Protein AF-A0A1G6UTD7-F1 (afdb_monomer_lite)

Structure (mmCIF, N/CA/C/O backbone):
data_AF-A0A1G6UTD7-F1
#
_entry.id   AF-A0A1G6UTD7-F1
#
loop_
_atom_site.group_PDB
_atom_site.id
_atom_site.type_symbol
_atom_site.label_atom_id
_atom_site.label_alt_id
_atom_site.label_comp_id
_atom_site.label_asym_id
_atom_site.label_entity_id
_atom_site.label_seq_id
_atom_site.pdbx_PDB_ins_code
_atom_site.Cartn_x
_atom_site.Cartn_y
_atom_site.Cartn_z
_atom_site.occupancy
_atom_site.B_iso_or_equiv
_atom_site.auth_seq_id
_atom_site.auth_comp_id
_atom_site.auth_asym_id
_atom_site.auth_atom_id
_atom_site.pdbx_PDB_model_num
ATOM 1 N N . MET A 1 1 ? 24.250 15.731 -25.435 1.00 44.62 1 MET A N 1
ATOM 2 C CA . MET A 1 1 ? 24.876 14.539 -26.048 1.00 44.62 1 MET A CA 1
ATOM 3 C C . MET A 1 1 ? 23.744 13.681 -26.596 1.00 44.62 1 MET A C 1
ATOM 5 O O . MET A 1 1 ? 22.806 13.493 -25.838 1.00 44.62 1 MET A O 1
ATOM 9 N N . PRO A 1 2 ? 23.746 13.228 -27.862 1.00 48.16 2 PRO A N 1
ATOM 10 C CA . PRO A 1 2 ? 22.710 12.330 -28.359 1.00 48.16 2 PRO A CA 1
ATOM 11 C C . PRO A 1 2 ? 23.172 10.890 -28.116 1.00 48.16 2 PRO A C 1
ATOM 13 O O . PRO A 1 2 ? 24.193 10.459 -28.648 1.00 48.16 2 PRO A O 1
ATOM 16 N N . GLY A 1 3 ? 22.465 10.192 -27.237 1.00 47.66 3 GLY A N 1
ATOM 17 C CA . GLY A 1 3 ? 22.834 8.857 -26.768 1.00 47.66 3 GLY A CA 1
ATOM 18 C C . GLY A 1 3 ? 22.005 8.367 -25.583 1.00 47.66 3 GLY A C 1
ATOM 19 O O . GLY A 1 3 ? 22.137 7.207 -25.213 1.00 47.66 3 GLY A O 1
ATOM 20 N N . GLU A 1 4 ? 21.141 9.208 -25.007 1.00 49.72 4 GLU A N 1
ATOM 21 C CA . GLU A 1 4 ? 20.110 8.723 -24.093 1.00 49.72 4 GLU A CA 1
ATOM 22 C C . GLU A 1 4 ? 19.016 8.012 -24.896 1.00 49.72 4 GLU A C 1
ATOM 24 O O . GLU A 1 4 ? 18.487 8.518 -25.888 1.00 49.72 4 GLU A O 1
ATOM 29 N N . SER A 1 5 ? 18.807 6.764 -24.498 1.00 54.69 5 SER A N 1
ATOM 30 C CA . SER A 1 5 ? 17.952 5.745 -25.085 1.00 54.69 5 SER A CA 1
ATOM 31 C C . SER A 1 5 ? 16.491 6.202 -25.125 1.00 54.69 5 SER A C 1
ATOM 33 O O . SER A 1 5 ? 15.736 5.957 -24.194 1.00 54.69 5 SER A O 1
ATOM 35 N N . LEU A 1 6 ? 16.055 6.805 -26.234 1.00 49.91 6 LEU A N 1
ATOM 36 C CA . LEU A 1 6 ? 14.623 7.027 -26.514 1.00 49.91 6 LEU A CA 1
ATOM 37 C C . LEU A 1 6 ? 13.810 5.713 -26.544 1.00 49.91 6 LEU A C 1
ATOM 39 O O . LEU A 1 6 ? 12.588 5.744 -26.560 1.00 49.91 6 LEU A O 1
ATOM 43 N N . ALA A 1 7 ? 14.484 4.559 -26.571 1.00 51.34 7 ALA A N 1
ATOM 44 C CA . ALA A 1 7 ? 13.862 3.241 -26.534 1.00 51.34 7 ALA A CA 1
ATOM 45 C C . ALA A 1 7 ? 13.513 2.764 -25.109 1.00 51.34 7 ALA A C 1
ATOM 47 O O . ALA A 1 7 ? 12.708 1.842 -24.978 1.00 51.34 7 ALA A O 1
ATOM 48 N N . ASP A 1 8 ? 14.110 3.348 -24.060 1.00 57.16 8 ASP A N 1
ATOM 49 C CA . ASP A 1 8 ? 13.756 3.011 -22.672 1.00 57.16 8 ASP A CA 1
ATOM 50 C C . ASP A 1 8 ? 12.458 3.697 -22.222 1.00 57.16 8 ASP A C 1
ATOM 52 O O . ASP A 1 8 ? 11.728 3.103 -21.431 1.00 57.16 8 ASP A O 1
ATOM 56 N N . ASP A 1 9 ? 12.130 4.876 -22.764 1.00 66.81 9 ASP A N 1
ATOM 5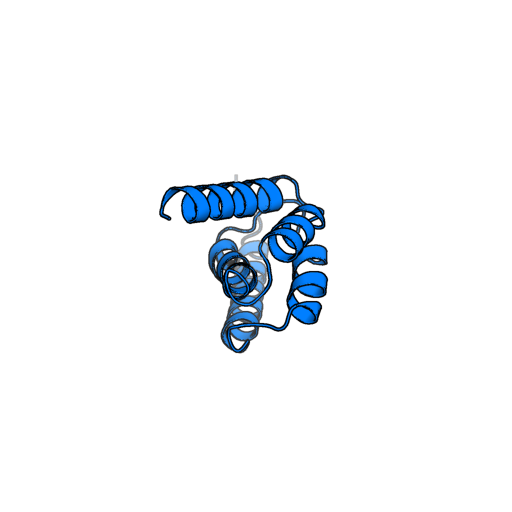7 C CA . ASP A 1 9 ? 10.907 5.620 -22.415 1.00 66.81 9 ASP A CA 1
ATOM 58 C C . ASP A 1 9 ? 9.646 4.892 -22.906 1.00 66.81 9 ASP A C 1
ATOM 60 O O . ASP A 1 9 ? 8.847 4.456 -22.086 1.00 66.81 9 ASP A O 1
ATOM 64 N N . GLU A 1 10 ? 9.517 4.603 -24.212 1.00 76.62 10 GLU A N 1
ATOM 65 C CA . GLU A 1 10 ? 8.302 3.960 -24.759 1.00 76.62 10 GLU A CA 1
ATOM 66 C C . GLU A 1 10 ? 8.014 2.588 -24.126 1.00 76.62 10 GLU A C 1
ATOM 68 O O . GLU A 1 10 ? 6.863 2.198 -23.922 1.00 76.62 10 GLU A O 1
ATOM 73 N N . ARG A 1 11 ? 9.062 1.820 -23.804 1.00 81.81 11 ARG A N 1
ATOM 74 C CA . ARG A 1 11 ? 8.903 0.514 -23.154 1.00 81.81 11 ARG A CA 1
ATOM 75 C C . ARG A 1 11 ? 8.484 0.654 -21.694 1.00 81.81 11 ARG A C 1
ATOM 77 O O . ARG A 1 11 ? 7.753 -0.206 -21.200 1.00 81.81 11 ARG A O 1
ATOM 84 N N . THR A 1 12 ? 8.981 1.681 -21.012 1.00 82.69 12 THR A N 1
ATOM 85 C CA . THR A 1 12 ? 8.595 1.984 -19.635 1.00 82.69 12 THR A CA 1
ATOM 86 C C . THR A 1 12 ? 7.150 2.456 -19.609 1.00 82.69 12 THR A C 1
ATOM 88 O O . THR A 1 12 ? 6.369 1.870 -18.869 1.00 82.69 12 THR A O 1
ATOM 91 N N . ASP A 1 13 ? 6.759 3.376 -20.488 1.00 85.62 13 ASP A N 1
ATOM 92 C CA . ASP A 1 13 ? 5.392 3.899 -20.596 1.00 85.62 13 ASP A CA 1
ATOM 93 C C . ASP A 1 13 ? 4.362 2.781 -20.805 1.00 85.62 13 ASP A C 1
ATOM 95 O O . ASP A 1 13 ? 3.414 2.650 -20.032 1.00 85.62 13 ASP A O 1
ATOM 99 N N . LEU A 1 14 ? 4.602 1.881 -21.766 1.00 88.88 14 LEU A N 1
ATOM 100 C CA . LEU A 1 14 ? 3.727 0.725 -22.002 1.00 88.88 14 LEU A CA 1
ATOM 101 C C . LEU A 1 14 ? 3.636 -0.216 -20.796 1.00 88.88 14 LEU A C 1
ATOM 103 O O . LEU A 1 14 ? 2.642 -0.923 -20.626 1.00 88.88 14 LEU A O 1
ATOM 107 N N . LEU A 1 15 ? 4.696 -0.299 -19.990 1.00 87.94 15 LEU A N 1
ATOM 108 C CA . LEU A 1 15 ? 4.700 -1.110 -18.780 1.00 87.94 15 LEU A CA 1
ATOM 109 C C . LEU A 1 15 ? 3.903 -0.422 -17.665 1.00 87.94 15 LEU A C 1
ATOM 111 O O . LEU A 1 15 ? 3.172 -1.106 -16.952 1.00 87.94 15 LEU A O 1
ATOM 115 N N . VAL A 1 16 ? 4.006 0.904 -17.538 1.00 88.38 16 VAL A N 1
ATOM 116 C CA . VAL A 1 16 ? 3.184 1.699 -16.616 1.00 88.38 16 VAL A CA 1
ATOM 117 C C . VAL A 1 16 ? 1.709 1.544 -16.954 1.00 88.38 16 VAL A C 1
ATOM 119 O O . VAL A 1 16 ? 0.942 1.200 -16.063 1.00 88.38 16 VAL A O 1
ATOM 122 N N . GLU A 1 17 ? 1.328 1.700 -18.224 1.00 90.94 17 GLU A N 1
ATOM 123 C CA . GLU A 1 17 ? -0.058 1.527 -18.680 1.00 90.94 17 GLU A CA 1
ATOM 124 C C . GLU A 1 17 ? -0.601 0.132 -18.333 1.00 90.94 17 GLU A C 1
ATOM 126 O O . GLU A 1 17 ? -1.700 0.008 -17.799 1.00 90.94 17 GLU A O 1
ATOM 131 N N . GLN A 1 18 ? 0.192 -0.925 -18.543 1.00 91.75 18 GLN A N 1
ATOM 132 C CA . GLN A 1 18 ? -0.202 -2.288 -18.163 1.00 91.75 18 GLN A CA 1
ATOM 133 C C . GLN A 1 18 ? -0.435 -2.437 -16.657 1.00 91.75 18 GLN A C 1
ATOM 135 O O . GLN A 1 18 ? -1.386 -3.099 -16.240 1.00 91.75 18 GLN A O 1
ATOM 140 N N . TYR A 1 19 ? 0.436 -1.861 -15.825 1.00 90.94 19 TYR A N 1
ATOM 141 C CA . TYR A 1 19 ? 0.232 -1.898 -14.379 1.00 90.94 19 TYR A CA 1
ATOM 142 C C . TYR A 1 19 ? -0.969 -1.054 -13.955 1.00 90.94 19 TYR A C 1
ATOM 144 O O . TYR A 1 19 ? -1.714 -1.502 -13.090 1.00 90.94 19 TYR A O 1
ATOM 152 N N . ASP A 1 20 ? -1.190 0.108 -14.565 1.00 90.94 20 ASP A N 1
ATOM 153 C CA . ASP A 1 20 ? -2.342 0.963 -14.279 1.00 90.94 20 ASP A CA 1
ATOM 154 C C . ASP A 1 20 ? -3.662 0.245 -14.600 1.00 90.94 20 ASP A C 1
ATOM 156 O O . ASP A 1 20 ? -4.546 0.147 -13.746 1.00 90.94 20 ASP A O 1
ATOM 160 N N . GLU A 1 21 ? -3.759 -0.398 -15.769 1.00 93.12 21 GLU A N 1
ATOM 161 C CA . GLU A 1 21 ? -4.912 -1.230 -16.133 1.00 93.12 21 GLU A CA 1
ATOM 162 C C . GLU A 1 21 ? -5.163 -2.339 -15.099 1.00 93.12 21 GLU A C 1
ATOM 164 O O . GLU A 1 21 ? -6.297 -2.522 -14.645 1.00 93.12 21 GLU A O 1
ATOM 169 N N . LEU A 1 22 ? -4.111 -3.044 -14.666 1.00 92.81 22 LEU A N 1
ATOM 170 C CA . LEU A 1 22 ? -4.223 -4.093 -13.650 1.00 92.81 22 LEU A CA 1
ATOM 171 C C . LEU A 1 22 ? -4.673 -3.545 -12.291 1.00 92.81 22 LEU A C 1
ATOM 173 O O . LEU A 1 22 ? -5.548 -4.140 -11.662 1.00 92.81 22 LEU A O 1
ATOM 177 N N . LEU A 1 23 ? -4.099 -2.428 -11.837 1.00 91.88 23 LEU A N 1
ATOM 178 C CA . LEU A 1 23 ? -4.441 -1.805 -10.557 1.00 91.88 23 LEU A CA 1
ATOM 179 C C . LEU A 1 23 ? -5.866 -1.241 -10.567 1.00 91.88 23 LEU A C 1
ATOM 181 O O . LEU A 1 23 ? -6.574 -1.362 -9.566 1.00 91.88 23 LEU A O 1
ATOM 185 N N . SER A 1 24 ? -6.313 -0.688 -11.698 1.00 89.25 24 SER A N 1
ATOM 186 C CA . SER A 1 24 ? -7.672 -0.166 -11.878 1.00 89.25 24 SER A CA 1
ATOM 187 C C . SER A 1 24 ? -8.749 -1.255 -11.797 1.00 89.25 24 SER A C 1
ATOM 189 O O . SER A 1 24 ? -9.877 -0.984 -11.383 1.00 89.25 24 SER A O 1
ATOM 191 N N . GLY A 1 25 ? -8.394 -2.497 -12.148 1.00 91.06 25 GLY A N 1
ATOM 192 C CA . GLY A 1 25 ? -9.279 -3.657 -12.082 1.00 91.06 25 GLY A CA 1
ATOM 193 C C . GLY A 1 25 ? -9.461 -4.241 -10.678 1.00 91.06 25 GLY A C 1
ATOM 194 O O . GLY A 1 25 ? -10.306 -5.117 -10.497 1.00 91.06 25 GLY A O 1
ATOM 195 N N . ILE A 1 26 ? -8.689 -3.787 -9.685 1.00 92.88 26 ILE A N 1
ATOM 196 C CA . ILE A 1 26 ? -8.786 -4.288 -8.312 1.00 92.88 26 ILE A CA 1
ATOM 197 C C . ILE A 1 26 ? -9.963 -3.615 -7.597 1.00 92.88 26 ILE A C 1
ATOM 199 O O . ILE A 1 26 ? -9.993 -2.397 -7.403 1.00 92.88 26 ILE A O 1
ATOM 203 N N . G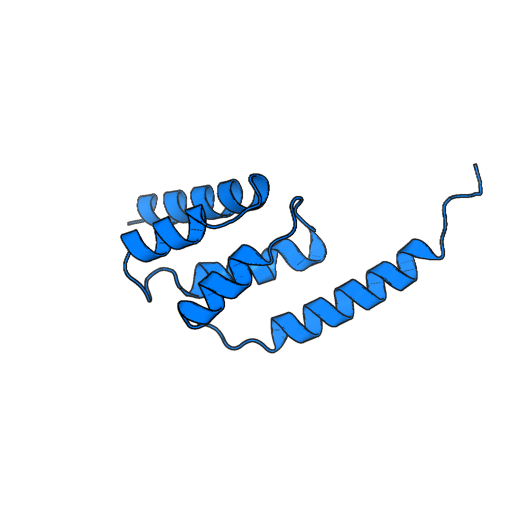LU A 1 27 ? -10.927 -4.420 -7.147 1.00 92.12 27 GLU A N 1
ATOM 204 C CA . GLU A 1 27 ? -12.054 -3.929 -6.355 1.00 92.12 27 GLU A CA 1
ATOM 205 C C . GLU A 1 27 ? -11.599 -3.513 -4.946 1.00 92.12 27 GLU A C 1
ATOM 207 O O . GLU A 1 27 ? -10.958 -4.269 -4.218 1.00 92.12 27 GLU A O 1
ATOM 212 N N . LYS A 1 28 ? -11.949 -2.284 -4.547 1.00 92.38 28 LYS A N 1
ATOM 213 C CA . LYS A 1 28 ? -11.696 -1.746 -3.201 1.00 92.38 28 LYS A CA 1
ATOM 214 C C . LYS A 1 28 ? -12.949 -1.932 -2.314 1.00 92.38 28 LYS A C 1
ATOM 216 O O . LYS A 1 28 ? -14.053 -1.646 -2.780 1.00 92.38 28 LYS A O 1
ATOM 221 N N . PRO A 1 29 ? -12.817 -2.279 -1.018 1.00 93.25 29 PRO A N 1
ATOM 222 C CA . PRO A 1 29 ? -11.567 -2.554 -0.323 1.00 93.25 29 PRO A CA 1
ATOM 223 C C . PRO A 1 29 ? -11.033 -3.954 -0.634 1.00 93.25 29 PRO A C 1
ATOM 225 O O . PRO A 1 29 ? -11.812 -4.899 -0.741 1.00 93.25 29 PRO A O 1
ATOM 228 N N . ILE A 1 30 ? -9.709 -4.064 -0.709 1.00 95.06 30 ILE A N 1
ATOM 229 C CA . ILE A 1 30 ? -9.022 -5.360 -0.787 1.00 95.06 30 ILE A CA 1
ATOM 230 C C . ILE A 1 30 ? -9.201 -6.141 0.522 1.00 95.06 30 ILE A C 1
ATOM 232 O O . ILE A 1 30 ? -9.593 -5.568 1.545 1.00 95.06 30 ILE A O 1
ATOM 236 N N . THR A 1 31 ? -8.907 -7.440 0.524 1.00 95.62 31 THR A N 1
ATOM 237 C CA . THR A 1 31 ? -8.874 -8.225 1.766 1.00 95.62 31 THR A CA 1
ATOM 238 C C . THR A 1 31 ? -7.582 -7.973 2.557 1.00 95.62 31 THR A C 1
ATOM 240 O O . THR A 1 31 ? -6.584 -7.502 2.001 1.00 95.62 31 THR A O 1
ATOM 243 N N . PRO A 1 32 ? -7.550 -8.274 3.869 1.00 93.69 32 PRO A N 1
ATOM 244 C CA . PRO A 1 32 ? -6.329 -8.150 4.667 1.00 93.69 32 PRO A CA 1
ATOM 245 C C . PRO A 1 32 ? -5.178 -8.999 4.111 1.00 93.69 32 PRO A C 1
ATOM 247 O O . PRO A 1 32 ? -4.043 -8.531 4.047 1.00 93.69 32 PRO A O 1
ATOM 250 N N . GLU A 1 33 ? -5.476 -10.213 3.642 1.00 94.38 33 GLU A N 1
ATOM 251 C CA . GLU A 1 33 ? -4.498 -11.113 3.027 1.00 94.38 33 GLU A CA 1
ATOM 252 C C . GLU A 1 33 ? -3.940 -10.528 1.722 1.00 94.38 33 GLU A C 1
ATOM 254 O O . GLU A 1 33 ? -2.732 -10.573 1.491 1.00 94.38 33 GLU A O 1
ATOM 259 N N . GLU A 1 34 ? -4.796 -9.928 0.889 1.00 95.12 34 GLU A N 1
ATOM 260 C CA . GLU A 1 34 ? -4.368 -9.217 -0.320 1.00 95.12 34 GLU A CA 1
ATOM 261 C C . GLU A 1 34 ? -3.477 -8.019 0.025 1.00 95.12 34 GLU A C 1
ATOM 263 O O . GLU A 1 34 ? -2.454 -7.808 -0.626 1.00 95.12 34 GLU A O 1
ATOM 268 N N . GLY A 1 35 ? -3.806 -7.280 1.089 1.00 95.19 35 GLY A N 1
ATOM 269 C CA . GLY A 1 35 ? -2.987 -6.182 1.601 1.00 95.19 35 GLY A CA 1
ATOM 270 C C . GLY A 1 35 ? -1.590 -6.627 2.034 1.00 95.19 35 GLY A C 1
ATOM 271 O O . GLY A 1 35 ? -0.603 -5.979 1.681 1.00 95.19 35 GLY A O 1
ATOM 272 N N . GLU A 1 36 ? -1.482 -7.742 2.763 1.00 94.94 36 GLU A N 1
ATOM 273 C CA . GLU A 1 36 ? -0.190 -8.300 3.188 1.00 94.94 36 GLU A CA 1
ATOM 274 C C . GLU A 1 36 ? 0.682 -8.725 2.005 1.00 94.94 36 GLU A C 1
ATOM 276 O O . GLU A 1 36 ? 1.897 -8.505 2.010 1.00 94.94 36 GLU A O 1
ATOM 281 N N . VAL A 1 37 ? 0.075 -9.336 0.986 1.00 95.06 37 VAL A N 1
ATOM 282 C CA . VAL A 1 37 ? 0.778 -9.713 -0.244 1.00 95.06 37 VAL A CA 1
ATOM 283 C C . VAL A 1 37 ? 1.229 -8.458 -0.985 1.00 95.06 37 VAL A C 1
ATOM 285 O O . VAL A 1 37 ? 2.410 -8.334 -1.310 1.00 95.06 37 VAL A O 1
ATOM 288 N N . LEU A 1 38 ? 0.318 -7.507 -1.196 1.00 93.88 38 LEU A N 1
ATOM 289 C CA . LEU A 1 38 ? 0.575 -6.272 -1.927 1.00 93.88 3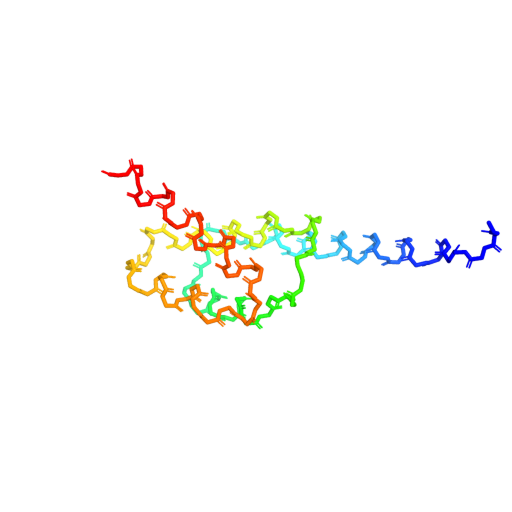8 LEU A CA 1
ATOM 290 C C . LEU A 1 38 ? 1.725 -5.475 -1.303 1.00 93.88 38 LEU A C 1
ATOM 292 O O . LEU A 1 38 ? 2.656 -5.088 -2.008 1.00 93.88 38 LEU A O 1
ATOM 296 N N . ILE A 1 39 ? 1.721 -5.284 0.020 1.00 93.56 39 ILE A N 1
ATOM 297 C CA . ILE A 1 39 ? 2.732 -4.451 0.682 1.00 93.56 39 ILE A CA 1
ATOM 298 C C . ILE A 1 39 ? 4.139 -5.058 0.622 1.00 93.56 39 ILE A C 1
ATOM 300 O O . ILE A 1 39 ? 5.131 -4.332 0.619 1.00 93.56 39 ILE A O 1
ATOM 304 N N . ARG A 1 40 ? 4.248 -6.390 0.536 1.00 92.38 40 ARG A N 1
ATOM 305 C CA . ARG A 1 40 ? 5.530 -7.095 0.372 1.00 92.38 40 ARG A CA 1
ATOM 306 C C . ARG A 1 40 ? 6.099 -6.970 -1.039 1.00 92.38 40 ARG A C 1
ATOM 308 O O . ARG A 1 40 ? 7.302 -7.152 -1.211 1.00 92.38 40 ARG A O 1
ATOM 315 N N . LEU A 1 41 ? 5.257 -6.662 -2.025 1.00 91.50 41 LEU A N 1
ATOM 316 C CA . LEU A 1 41 ? 5.652 -6.459 -3.420 1.00 91.50 41 LEU A CA 1
ATOM 317 C C . LEU A 1 41 ? 6.091 -5.020 -3.712 1.00 91.50 41 LEU A C 1
ATOM 319 O O . LEU A 1 41 ? 6.569 -4.748 -4.812 1.00 91.50 41 LEU A O 1
ATOM 323 N N . PHE A 1 42 ? 5.949 -4.099 -2.753 1.00 90.69 42 PHE A N 1
ATOM 324 C CA . PHE A 1 42 ? 6.299 -2.701 -2.975 1.00 90.69 42 PHE A CA 1
ATOM 325 C C . PHE A 1 42 ? 7.790 -2.542 -3.315 1.00 90.69 42 PHE A C 1
ATOM 327 O O . PHE A 1 42 ? 8.651 -3.071 -2.599 1.00 90.69 42 PHE A O 1
ATOM 334 N N . PRO A 1 43 ? 8.117 -1.797 -4.388 1.00 87.31 43 PRO A N 1
ATOM 335 C CA . PRO A 1 43 ? 9.498 -1.570 -4.792 1.00 87.31 43 PRO A CA 1
ATOM 336 C C . PRO A 1 43 ? 10.248 -0.745 -3.740 1.00 87.31 43 PRO A C 1
ATOM 338 O O . PRO A 1 43 ? 9.648 0.015 -2.982 1.00 87.31 43 PRO A O 1
ATOM 341 N N . GLN A 1 44 ? 11.580 -0.870 -3.694 1.00 86.00 44 GLN A N 1
ATOM 342 C CA . GLN A 1 44 ? 12.407 -0.137 -2.722 1.00 86.00 44 GLN A CA 1
ATOM 343 C C . GLN A 1 44 ? 12.228 1.382 -2.826 1.00 86.00 44 GLN A C 1
ATOM 345 O O . GLN A 1 44 ? 12.149 2.043 -1.791 1.00 86.00 44 GLN A O 1
ATOM 350 N N . THR A 1 45 ? 12.122 1.903 -4.046 1.00 83.50 45 THR A N 1
ATOM 351 C CA . THR A 1 45 ? 11.859 3.313 -4.355 1.00 83.50 45 THR A CA 1
ATOM 352 C C . THR A 1 45 ? 10.446 3.482 -4.894 1.00 83.50 45 THR A C 1
ATOM 354 O O . THR A 1 45 ? 9.960 2.620 -5.631 1.00 83.50 45 THR A O 1
ATOM 357 N N . ALA A 1 46 ? 9.785 4.582 -4.545 1.00 73.56 46 ALA A N 1
ATOM 358 C CA . ALA A 1 46 ? 8.482 4.906 -5.106 1.00 73.56 46 ALA A CA 1
ATOM 359 C C . ALA A 1 46 ? 8.580 5.163 -6.615 1.00 73.56 46 ALA A C 1
ATOM 361 O O . ALA A 1 46 ? 9.544 5.747 -7.110 1.00 73.56 46 ALA A O 1
ATOM 362 N N . PHE A 1 47 ? 7.561 4.705 -7.336 1.00 79.06 47 PHE A N 1
ATOM 363 C CA . PHE A 1 47 ? 7.390 4.961 -8.756 1.00 79.06 47 PHE A CA 1
ATOM 364 C C . PHE A 1 47 ? 6.184 5.882 -8.915 1.00 79.06 47 PHE A C 1
ATOM 366 O O . PHE A 1 47 ? 5.061 5.458 -8.639 1.00 79.06 47 PHE A O 1
ATOM 373 N N . TYR A 1 48 ? 6.435 7.150 -9.252 1.00 75.62 48 TYR A N 1
ATOM 374 C CA . TYR A 1 48 ? 5.457 8.233 -9.108 1.00 75.62 48 TYR A CA 1
ATOM 375 C C . TYR A 1 48 ? 4.148 7.974 -9.855 1.00 75.62 48 TYR A C 1
ATOM 377 O O . TYR A 1 48 ? 3.089 8.239 -9.287 1.00 75.62 48 TYR A O 1
ATOM 385 N N . ASP A 1 49 ? 4.206 7.398 -11.057 1.00 83.88 49 ASP A N 1
ATOM 386 C CA . ASP A 1 49 ? 3.017 7.212 -11.897 1.00 83.88 49 ASP A CA 1
ATOM 387 C C . ASP A 1 49 ? 2.028 6.190 -11.322 1.00 83.88 49 ASP A C 1
ATOM 389 O O . ASP A 1 49 ? 0.828 6.343 -11.495 1.00 83.88 49 ASP A O 1
ATOM 393 N N . LEU A 1 50 ? 2.508 5.203 -10.555 1.00 87.69 50 LEU A N 1
ATOM 394 C CA . LEU A 1 50 ? 1.666 4.183 -9.903 1.00 87.69 50 LEU A CA 1
ATOM 395 C C . LEU A 1 50 ? 1.529 4.418 -8.393 1.00 87.69 50 LEU A C 1
ATOM 397 O O . LEU A 1 50 ? 0.921 3.622 -7.669 1.00 87.69 50 LEU A O 1
ATOM 401 N N . GLN A 1 51 ? 2.147 5.488 -7.881 1.00 89.88 51 GLN A N 1
ATOM 402 C CA . GLN A 1 51 ? 2.307 5.671 -6.446 1.00 89.88 51 GLN A CA 1
ATOM 403 C C . GLN A 1 51 ? 0.954 5.815 -5.751 1.00 89.88 51 GLN A C 1
ATOM 405 O O . GLN A 1 51 ? 0.724 5.257 -4.677 1.00 89.88 51 GLN A O 1
ATOM 410 N N . TRP A 1 52 ? 0.063 6.592 -6.359 1.00 90.50 52 TRP A N 1
ATOM 411 C CA . TRP A 1 52 ? -1.220 6.930 -5.771 1.00 90.50 52 TRP A CA 1
ATOM 412 C C . TRP A 1 52 ? -2.153 5.719 -5.669 1.00 90.50 52 TRP A C 1
ATOM 414 O O . TRP A 1 52 ? -2.723 5.493 -4.600 1.00 90.50 52 TRP A O 1
ATOM 424 N N . ASP A 1 53 ? -2.262 4.908 -6.720 1.00 91.38 53 ASP A N 1
ATOM 425 C CA . ASP A 1 53 ? -3.176 3.762 -6.749 1.00 91.38 53 ASP A CA 1
ATOM 426 C C . ASP A 1 53 ? -2.780 2.682 -5.751 1.00 91.38 53 ASP A C 1
ATOM 428 O O . ASP A 1 53 ? -3.625 2.185 -5.002 1.00 91.38 53 ASP A O 1
ATOM 432 N N . LEU A 1 54 ? -1.480 2.405 -5.644 1.00 93.00 54 LEU A N 1
ATOM 433 C CA . LEU A 1 54 ? -0.936 1.490 -4.644 1.00 93.00 54 LEU A CA 1
ATOM 434 C C . LEU A 1 54 ? -1.192 1.980 -3.212 1.00 93.00 54 LEU A C 1
ATOM 436 O O . LEU A 1 54 ? -1.588 1.187 -2.355 1.00 93.00 54 LEU A O 1
ATOM 440 N N . LEU A 1 55 ? -1.017 3.282 -2.942 1.00 93.62 55 LEU A N 1
ATOM 441 C CA . LEU A 1 55 ? -1.356 3.857 -1.634 1.00 93.62 55 LEU A CA 1
ATOM 442 C C . LEU A 1 55 ? -2.849 3.697 -1.339 1.00 93.62 55 LEU A C 1
ATOM 444 O O . LEU A 1 55 ? -3.201 3.244 -0.254 1.00 93.62 55 LEU A O 1
ATOM 448 N N . GLN A 1 56 ? -3.719 4.016 -2.300 1.00 93.69 56 GLN A N 1
ATOM 449 C CA . GLN A 1 56 ? -5.165 3.912 -2.119 1.00 93.69 56 GLN A CA 1
ATOM 450 C C . GLN A 1 56 ? -5.648 2.477 -1.891 1.00 93.69 56 GLN A C 1
ATOM 452 O O . GLN A 1 56 ? -6.630 2.274 -1.179 1.00 93.69 56 GLN A O 1
ATOM 457 N N . LEU A 1 57 ? -4.999 1.481 -2.501 1.00 95.19 57 LEU A N 1
ATOM 458 C CA . LEU A 1 57 ? -5.325 0.072 -2.277 1.00 95.19 57 LEU A CA 1
ATOM 459 C C . LEU A 1 57 ? -5.063 -0.326 -0.826 1.00 95.19 57 LEU A C 1
ATOM 461 O O . LEU A 1 57 ? -5.959 -0.858 -0.173 1.00 95.19 57 LEU A O 1
ATOM 465 N N . VAL A 1 58 ? -3.890 0.011 -0.287 1.00 95.12 58 VAL A N 1
ATOM 466 C CA . VAL A 1 58 ? -3.582 -0.245 1.128 1.00 95.12 58 VAL A CA 1
ATOM 467 C C . VAL A 1 58 ? -4.502 0.577 2.036 1.00 95.12 58 VAL A C 1
ATOM 469 O O . VAL A 1 58 ? -5.097 0.027 2.957 1.00 95.12 58 VAL A O 1
ATOM 472 N N . GLU A 1 59 ? -4.701 1.866 1.743 1.00 94.88 59 GLU A N 1
ATOM 473 C CA . GLU A 1 59 ? -5.593 2.749 2.510 1.00 94.88 59 GLU A CA 1
ATOM 474 C C . GLU A 1 59 ? -7.051 2.274 2.515 1.00 94.88 59 GLU A C 1
ATOM 476 O O . GLU A 1 59 ? -7.783 2.584 3.452 1.00 94.88 59 GLU A O 1
ATOM 481 N N . SER A 1 60 ? -7.486 1.486 1.527 1.00 95.50 60 SER A N 1
ATOM 482 C CA . SER A 1 60 ? -8.847 0.938 1.498 1.00 95.50 60 SER A CA 1
ATOM 483 C C . SER A 1 60 ? -9.155 0.003 2.679 1.00 95.50 60 SER A C 1
ATOM 485 O O . SER A 1 60 ? -10.320 -0.144 3.054 1.00 95.50 60 SER A O 1
ATOM 487 N N . LEU A 1 61 ? -8.121 -0.570 3.311 1.00 95.62 61 LEU A N 1
ATOM 488 C CA . LEU A 1 61 ? -8.235 -1.378 4.528 1.00 95.62 61 LEU A CA 1
ATOM 489 C C . LEU A 1 61 ? -8.412 -0.534 5.797 1.00 95.62 61 LEU A C 1
ATOM 491 O O . LEU A 1 61 ? -8.870 -1.048 6.823 1.00 95.62 61 LEU A O 1
ATOM 495 N N . TYR A 1 62 ? -8.073 0.757 5.760 1.00 93.50 62 TYR A N 1
ATOM 496 C CA . TYR A 1 62 ? -8.183 1.632 6.922 1.00 93.50 62 TYR A CA 1
ATOM 497 C C . TYR A 1 62 ? -9.648 1.755 7.372 1.00 93.50 62 TYR A C 1
ATOM 499 O O . TYR A 1 62 ? -10.538 2.100 6.595 1.00 93.50 62 TYR A O 1
ATOM 507 N N . GLY A 1 63 ? -9.916 1.434 8.641 1.00 90.25 63 GLY A N 1
ATOM 508 C CA . GLY A 1 63 ? -11.273 1.388 9.200 1.00 90.25 63 GLY A CA 1
ATOM 509 C C . GLY A 1 63 ? -12.101 0.158 8.795 1.00 90.25 63 GLY A C 1
ATOM 510 O O . GLY A 1 63 ? -13.246 0.037 9.231 1.00 90.25 63 GLY A O 1
ATOM 511 N N . LYS A 1 64 ? -11.549 -0.755 7.981 1.00 92.56 64 LYS A N 1
ATOM 512 C CA . LYS A 1 64 ? -12.127 -2.082 7.690 1.00 92.56 64 LYS A CA 1
ATOM 513 C C . LYS A 1 64 ? -11.539 -3.168 8.583 1.00 92.56 64 LYS A C 1
ATOM 515 O O . LYS A 1 64 ? -12.268 -4.065 8.995 1.00 92.56 64 LYS A O 1
ATOM 520 N N . ILE A 1 65 ? -10.254 -3.046 8.899 1.00 93.62 65 ILE A N 1
ATOM 521 C CA . ILE A 1 65 ? -9.556 -3.853 9.903 1.00 93.62 65 ILE A CA 1
ATOM 522 C C . ILE A 1 65 ? -9.278 -3.029 11.158 1.00 93.62 65 ILE A C 1
ATOM 524 O O . ILE A 1 65 ? -9.492 -1.812 11.179 1.00 93.62 65 ILE A O 1
ATOM 528 N N . ASN A 1 66 ? -8.819 -3.686 12.224 1.00 93.69 66 ASN A N 1
ATOM 529 C CA . ASN A 1 66 ? -8.487 -2.964 13.445 1.00 93.69 66 ASN A CA 1
ATOM 530 C C . ASN A 1 66 ? -7.206 -2.118 13.271 1.00 93.69 66 ASN A C 1
ATOM 532 O O . ASN A 1 66 ? -6.375 -2.363 12.396 1.00 93.69 66 ASN A O 1
ATOM 536 N N . ASN A 1 67 ? -7.059 -1.080 14.098 1.00 92.38 67 ASN A N 1
ATOM 537 C CA . ASN A 1 67 ? -5.948 -0.131 13.972 1.00 92.38 67 ASN A CA 1
ATOM 538 C C . ASN A 1 67 ? -4.575 -0.785 14.198 1.00 92.38 67 ASN A C 1
ATOM 540 O O . ASN A 1 67 ? -3.597 -0.367 13.581 1.00 92.38 67 ASN A O 1
ATOM 544 N N . GLU A 1 68 ? -4.492 -1.794 15.068 1.00 94.00 68 GLU A N 1
ATOM 545 C CA . GLU A 1 68 ? -3.241 -2.508 15.347 1.00 94.00 68 GLU A CA 1
ATOM 546 C C . GLU A 1 68 ? -2.811 -3.362 14.148 1.00 94.00 68 GLU A C 1
ATOM 548 O O . GLU A 1 68 ? -1.658 -3.291 13.733 1.00 94.00 68 GLU A O 1
ATOM 553 N N . GLU A 1 69 ? -3.740 -4.093 13.534 1.00 94.50 69 GLU A N 1
ATOM 554 C CA . GLU A 1 69 ? -3.545 -4.865 12.304 1.00 94.50 69 GLU A CA 1
ATOM 555 C C . GLU A 1 69 ? -3.129 -3.958 11.150 1.00 94.50 69 GLU A C 1
ATOM 557 O O . GLU A 1 69 ? -2.151 -4.251 10.466 1.00 94.50 69 GLU A O 1
ATOM 562 N N . TYR A 1 70 ? -3.800 -2.818 10.969 1.00 96.00 70 TYR A N 1
ATOM 563 C CA . TYR A 1 70 ? -3.425 -1.855 9.934 1.00 96.00 70 TYR A CA 1
ATOM 564 C C . TYR A 1 70 ? -2.026 -1.270 10.167 1.00 96.00 70 TYR A C 1
ATOM 566 O O . TYR A 1 70 ? -1.229 -1.137 9.236 1.00 96.00 70 TYR A O 1
ATOM 574 N N . PHE A 1 71 ? -1.686 -0.953 11.417 1.00 95.19 71 PHE A N 1
ATOM 575 C CA . PHE A 1 71 ? -0.349 -0.487 11.764 1.00 95.19 71 PHE A CA 1
ATOM 576 C C . PHE A 1 71 ? 0.715 -1.562 11.495 1.00 95.19 71 PHE A C 1
ATOM 578 O O . PHE A 1 71 ? 1.745 -1.264 10.886 1.00 95.19 71 PHE A O 1
ATOM 585 N N . LEU A 1 72 ? 0.466 -2.812 11.898 1.00 95.62 72 LEU A N 1
ATOM 586 C CA . LEU A 1 72 ? 1.362 -3.942 11.644 1.00 95.62 72 LEU A CA 1
ATOM 587 C C . LEU A 1 72 ? 1.528 -4.212 10.149 1.00 95.62 72 LEU A C 1
ATOM 589 O O . LEU A 1 72 ? 2.648 -4.479 9.713 1.00 95.62 72 LEU A O 1
ATOM 593 N N . LEU A 1 73 ? 0.456 -4.089 9.364 1.00 96.19 73 LEU A N 1
ATOM 594 C CA . LEU A 1 73 ? 0.506 -4.186 7.911 1.00 96.19 73 LEU A CA 1
ATOM 595 C C . LEU A 1 73 ? 1.515 -3.178 7.350 1.00 96.19 73 LEU A C 1
ATOM 597 O O . LEU A 1 73 ? 2.450 -3.585 6.668 1.00 96.19 73 LEU A O 1
ATOM 601 N N . ILE A 1 74 ? 1.414 -1.896 7.726 1.00 96.00 74 ILE A N 1
ATOM 602 C CA . ILE A 1 74 ? 2.362 -0.851 7.298 1.00 96.00 74 ILE A CA 1
ATOM 603 C C . ILE A 1 74 ? 3.810 -1.201 7.678 1.00 96.00 74 ILE A C 1
ATOM 605 O O . ILE A 1 74 ? 4.729 -0.984 6.884 1.00 96.00 74 ILE A O 1
ATOM 609 N N . GLN A 1 75 ? 4.042 -1.759 8.871 1.00 95.25 75 GLN A N 1
ATOM 610 C CA . GLN A 1 75 ? 5.393 -2.121 9.317 1.00 95.25 75 GLN A CA 1
ATOM 611 C C . GLN A 1 75 ? 6.029 -3.250 8.493 1.00 95.25 75 GLN A C 1
ATOM 613 O O . GLN A 1 75 ? 7.258 -3.294 8.391 1.00 95.25 75 GLN A O 1
ATOM 618 N N . GLN A 1 76 ? 5.224 -4.117 7.870 1.00 94.56 76 GLN A N 1
ATOM 619 C CA . GLN A 1 76 ? 5.706 -5.187 6.989 1.00 94.56 76 GLN A CA 1
ATOM 620 C C . GLN A 1 76 ? 6.212 -4.680 5.630 1.00 94.56 76 GLN A C 1
ATOM 622 O O . GLN A 1 76 ? 6.864 -5.439 4.913 1.00 94.56 76 GLN A O 1
ATOM 627 N N . CYS A 1 77 ? 5.956 -3.415 5.276 1.00 94.50 77 CYS A N 1
ATOM 628 C CA . CYS A 1 77 ? 6.467 -2.820 4.046 1.00 94.50 77 CYS A CA 1
ATOM 629 C C . CYS A 1 77 ? 8.010 -2.850 4.025 1.00 94.50 77 CYS A C 1
ATOM 631 O O . CYS A 1 77 ? 8.644 -2.235 4.896 1.00 94.50 77 CYS A O 1
ATOM 633 N N . PRO A 1 78 ? 8.640 -3.518 3.036 1.00 92.75 78 PRO A N 1
ATOM 634 C CA . PRO A 1 78 ? 10.094 -3.617 2.951 1.00 92.75 78 PRO A CA 1
ATOM 635 C C . PRO A 1 78 ? 10.736 -2.286 2.540 1.00 92.75 78 PRO A C 1
ATOM 637 O O . PRO A 1 78 ? 11.881 -2.015 2.904 1.00 92.75 78 PRO A O 1
ATOM 640 N N . SER A 1 79 ? 10.005 -1.437 1.813 1.00 93.44 79 SER A N 1
ATOM 641 C CA . SER A 1 79 ? 10.476 -0.107 1.435 1.00 93.44 79 SER A CA 1
ATOM 642 C C . SER A 1 79 ? 10.291 0.904 2.562 1.00 93.44 79 SER A C 1
ATOM 644 O O . SER A 1 79 ? 9.191 1.099 3.085 1.00 93.44 79 SER A O 1
ATOM 646 N N . THR A 1 80 ? 11.380 1.596 2.898 1.00 92.88 80 THR A N 1
ATOM 647 C CA . THR A 1 80 ? 11.398 2.688 3.874 1.00 92.88 80 THR A CA 1
ATOM 648 C C . THR A 1 80 ? 10.582 3.890 3.413 1.00 92.88 80 THR A C 1
ATOM 650 O O . THR A 1 80 ? 9.880 4.483 4.230 1.00 92.88 80 THR A O 1
ATOM 653 N N . GLU A 1 81 ? 10.649 4.229 2.125 1.00 93.12 81 GLU A N 1
ATOM 654 C CA . GLU A 1 81 ? 9.929 5.356 1.530 1.00 93.12 81 GLU A CA 1
ATOM 655 C C . GLU A 1 81 ? 8.417 5.129 1.582 1.00 93.12 81 GLU A C 1
ATOM 657 O O . GLU A 1 81 ? 7.674 5.942 2.138 1.00 93.12 81 GLU A O 1
ATOM 662 N N . TRP A 1 82 ? 7.963 3.973 1.100 1.00 94.12 82 TRP A N 1
ATOM 663 C CA . TRP A 1 82 ? 6.551 3.609 1.131 1.00 94.12 82 TRP A CA 1
ATOM 664 C C . TRP A 1 82 ? 6.012 3.477 2.553 1.00 94.12 82 TRP A C 1
ATOM 666 O O . TRP A 1 82 ? 4.930 3.984 2.857 1.00 94.12 82 TRP A O 1
ATOM 676 N N . ARG A 1 83 ? 6.788 2.867 3.457 1.00 95.12 83 ARG A N 1
ATOM 677 C CA . ARG A 1 83 ? 6.418 2.768 4.871 1.00 95.12 83 ARG A CA 1
ATOM 678 C C . ARG A 1 83 ? 6.253 4.145 5.506 1.00 95.12 83 ARG A C 1
ATOM 680 O O . ARG A 1 83 ? 5.296 4.352 6.250 1.00 95.12 83 ARG A O 1
ATOM 687 N N . ALA A 1 84 ? 7.147 5.091 5.215 1.00 94.38 84 ALA A N 1
ATOM 688 C CA . ALA A 1 84 ? 7.053 6.458 5.723 1.00 94.38 84 ALA A CA 1
ATOM 689 C C . ALA A 1 84 ? 5.821 7.192 5.169 1.00 94.38 84 ALA A C 1
ATOM 691 O O . ALA A 1 84 ? 5.125 7.877 5.925 1.00 94.38 84 ALA A O 1
ATOM 692 N N . ALA A 1 85 ? 5.513 7.011 3.881 1.00 93.81 85 ALA A N 1
ATOM 693 C CA . ALA A 1 85 ? 4.335 7.599 3.250 1.00 93.81 85 ALA A CA 1
ATOM 694 C C . ALA A 1 85 ? 3.033 7.074 3.879 1.00 93.81 85 ALA A C 1
ATOM 696 O O . ALA A 1 85 ? 2.199 7.867 4.324 1.00 93.81 85 ALA A O 1
ATOM 697 N N . LEU A 1 86 ? 2.888 5.749 3.982 1.00 95.19 86 LEU A N 1
ATOM 698 C CA . LEU A 1 86 ? 1.735 5.102 4.611 1.00 95.19 86 LEU A CA 1
ATOM 699 C C . LEU A 1 86 ? 1.603 5.467 6.096 1.00 95.19 86 LEU A C 1
ATOM 701 O O . LEU A 1 86 ? 0.501 5.761 6.553 1.00 95.19 86 LEU A O 1
ATOM 705 N N . SER A 1 87 ? 2.713 5.520 6.840 1.00 95.44 87 SER A N 1
ATOM 706 C CA . SER A 1 87 ? 2.700 5.912 8.260 1.00 95.44 87 SER A CA 1
ATOM 707 C C . SER A 1 87 ? 2.242 7.360 8.434 1.00 95.44 87 SER A C 1
ATOM 709 O O . SER A 1 87 ? 1.377 7.635 9.259 1.00 95.44 87 SER A O 1
ATOM 711 N N . SER A 1 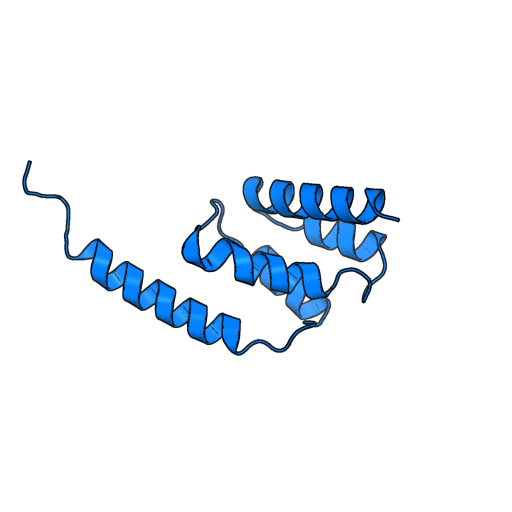88 ? 2.745 8.279 7.604 1.00 95.19 88 SER A N 1
ATOM 712 C CA . SER A 1 88 ? 2.341 9.691 7.642 1.00 95.19 88 SER A CA 1
ATOM 713 C C . SER A 1 88 ? 0.842 9.856 7.374 1.00 95.19 88 SER A C 1
ATOM 715 O O . SER A 1 88 ? 0.158 10.643 8.029 1.00 95.19 88 SER A O 1
ATOM 717 N N . ARG A 1 89 ? 0.307 9.093 6.414 1.00 94.56 89 ARG A N 1
ATOM 718 C CA . ARG A 1 89 ? -1.125 9.072 6.082 1.00 94.56 89 ARG A CA 1
ATOM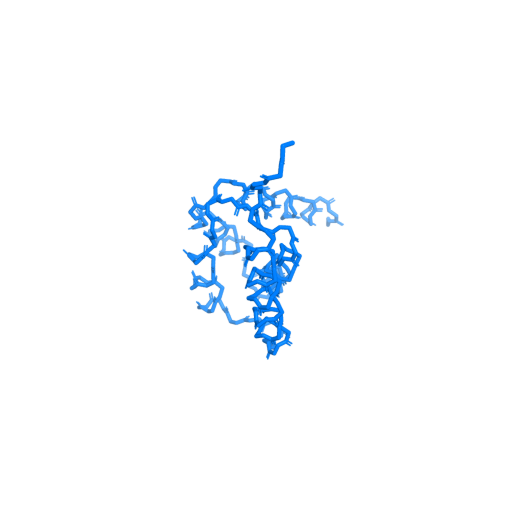 719 C C . ARG A 1 89 ? -1.963 8.493 7.214 1.00 94.56 89 ARG A C 1
ATOM 721 O O . ARG A 1 89 ? -2.954 9.112 7.596 1.00 94.56 89 ARG A O 1
ATOM 728 N N . TYR A 1 90 ? -1.522 7.381 7.796 1.00 94.56 90 TYR A N 1
ATOM 729 C CA . TYR A 1 90 ? -2.143 6.784 8.975 1.00 94.56 90 TYR A CA 1
ATOM 730 C C . TYR A 1 90 ? -2.201 7.772 10.148 1.00 94.56 90 TYR A C 1
ATOM 732 O O . TYR A 1 90 ? -3.277 8.019 10.685 1.00 94.56 90 TYR A O 1
ATOM 740 N N . GLU A 1 91 ? -1.086 8.414 10.502 1.00 94.00 91 GLU A N 1
ATOM 741 C CA . GLU A 1 91 ? -1.042 9.420 11.570 1.00 94.00 91 GLU A CA 1
ATOM 742 C C . GLU A 1 91 ? -1.970 10.608 11.296 1.00 94.00 91 GLU A C 1
ATOM 744 O O . GLU A 1 91 ? -2.649 11.097 12.199 1.00 94.00 91 GLU A O 1
ATOM 749 N N . ASN A 1 92 ? -2.019 11.081 10.050 1.00 92.75 92 ASN A N 1
ATOM 750 C CA . ASN A 1 92 ? -2.913 12.166 9.655 1.00 92.75 92 ASN A CA 1
ATOM 751 C C . ASN A 1 92 ? -4.388 11.762 9.747 1.00 92.75 92 ASN A C 1
ATOM 753 O O . ASN A 1 92 ? -5.218 12.600 10.096 1.00 92.75 92 ASN A O 1
ATOM 757 N N . ALA A 1 93 ? -4.719 10.504 9.451 1.00 89.25 93 ALA A N 1
ATOM 758 C CA . ALA A 1 93 ? -6.067 9.976 9.623 1.00 89.25 93 ALA A CA 1
ATOM 759 C C . ALA A 1 93 ? -6.443 9.880 11.112 1.00 89.25 93 ALA A C 1
ATOM 761 O O . ALA A 1 93 ? -7.524 10.324 11.489 1.00 89.25 93 ALA A O 1
ATOM 762 N N . GLN A 1 94 ? -5.520 9.427 11.970 1.00 87.38 94 GLN A N 1
ATOM 763 C CA . GLN A 1 94 ? -5.723 9.384 13.425 1.00 87.38 94 GLN A CA 1
ATOM 764 C C . GLN A 1 94 ? -5.927 10.781 14.034 1.00 87.38 94 GLN A C 1
ATOM 766 O O . GLN A 1 94 ? -6.770 10.944 14.902 1.00 87.38 94 GLN A O 1
ATOM 771 N N . LYS A 1 95 ? -5.197 11.805 13.566 1.00 85.69 95 LYS A N 1
ATOM 772 C CA . LYS A 1 95 ? -5.329 13.197 14.053 1.00 85.69 95 LYS A CA 1
ATOM 773 C C . LYS A 1 95 ? -6.640 13.884 13.656 1.00 85.69 95 LYS A C 1
ATOM 775 O O . LYS A 1 95 ? -6.959 14.933 14.209 1.00 85.69 95 LYS A O 1
ATOM 780 N N . LYS A 1 96 ? -7.336 13.376 12.635 1.00 71.56 96 LYS A N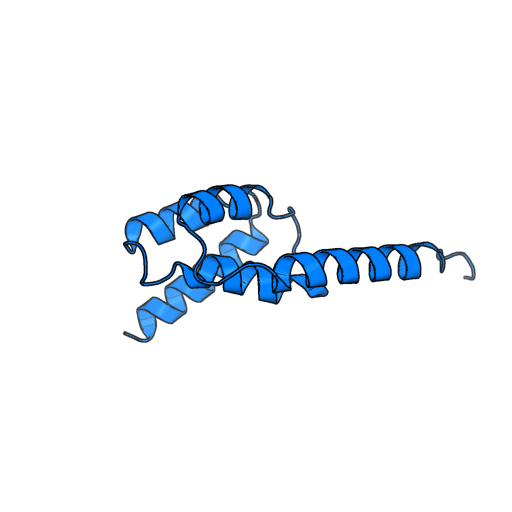 1
ATOM 781 C CA . LYS A 1 96 ? -8.609 13.938 12.155 1.00 71.56 96 LYS A CA 1
ATOM 782 C C . LYS A 1 96 ? -9.824 13.419 12.934 1.00 71.56 96 LYS A C 1
ATOM 784 O O . LYS A 1 96 ? -10.914 13.952 12.727 1.00 71.56 96 LYS A O 1
ATOM 789 N N . HIS A 1 97 ? -9.635 12.418 13.791 1.00 52.69 97 HIS A N 1
ATOM 790 C CA . HIS A 1 97 ? -10.632 11.884 14.717 1.00 52.69 97 HIS A CA 1
ATOM 791 C C . HIS A 1 97 ? -10.411 12.417 16.134 1.00 52.69 97 HIS A C 1
ATOM 793 O O . HIS A 1 97 ? -11.427 12.527 16.855 1.00 52.69 97 HIS A O 1
#

Organism: Niabella drilacis (strain DSM 25811 / CCM 8410 / CCUG 62505 / LMG 26954 / E90) (NCBI:txid1285928)

pLDDT: mean 87.29, std 12.97, range [44.62, 96.19]

Secondary structure (DSSP, 8-state):
---S-HHHHHHHHHHHHHHHHHHHTSPSSPPHHHHHHHHHT--SS--HHHHHHHHHHHHTTTTTS-HHHHHHHHHT-S-HHHHHHHHHHHHHHHHT-

Foldseek 3Di:
DPDPDPPVVVVVVVVLVVVVVVLVPDDAADDLVVLLVLLQPDDQDDDVSCNVSSLVNLCSCPVVDDLVSSLVSLVSRPHPVSSVVNVVVSVVVVVVD

Radius of gyration: 15.69 Å; chains: 1; bounding box: 37×26×44 Å

Sequence (97 aa):
MPGESLADDERTDLLVEQYDELLSGIEKPITPEEGEVLIRLFPQTAFYDLQWDLLQLVESLYGKINNEEYFLLIQQCPSTEWRAALSSRYENAQKKH